Protein AF-A0A967PUI2-F1 (afdb_monomer_lite)

Secondary structure (DSSP, 8-state):
-------HHHHHHHHHH-TTGGG-S----TT--------TT---------PPP--PPPPPHHHHHHHHHHHHHHHHHHHTT---EEEE--SSHHHHHHHHHHHHHH-GGGEEEEE---TT--HHHHHHHHHHHHHHT-EEEE---HHHHHHHHHHHHHHHTTPPP-HHHHTT-

Foldseek 3Di:
DDDDDDPVVVVVVVCVPPPVNVPPPVDDDPPDDDPDDDPPDDDVPPPPPPPDDDDDDDDDPVVVVLVVLLVVVLCVCVVVVHLADEDEQQLDPVSLSVLLSRCVNRNQARYEYEYEDEPPRDPNSVVSSVVSNVVSVHHYDYDYCHVVLVVVCVVCCVVCPPPDDDVVSVVSD

pLDDT: mean 84.23, std 18.22, range [26.12, 98.69]

Sequence (173 aa):
MLIADLHPDNVFSSRLHDPRRRKEKLFVPAGKVIEQIELSGQEKKQKKAITDPEIVPHPETTEEVYQALKLGLADYVAKNGFSKVALGLSGGVDSALVCMIAADALGAENVTAIILPSQYTRQSSLDDARLLAQNVGVESREISIAQIYDRYLEELKPLFADRESDITEENLQ

Radius of gyration: 30.63 Å; chains: 1; bounding box: 73×58×73 Å

Structure (mmCIF, N/CA/C/O backbone):
data_AF-A0A967PUI2-F1
#
_entry.id   AF-A0A967PUI2-F1
#
loop_
_atom_site.group_PDB
_atom_site.id
_atom_site.type_symbol
_atom_site.label_atom_id
_atom_site.label_alt_id
_atom_site.label_comp_id
_atom_site.label_asym_id
_atom_site.label_entity_id
_atom_site.label_seq_id
_atom_site.pdbx_PDB_ins_code
_atom_site.Cartn_x
_atom_site.Cartn_y
_atom_site.Cartn_z
_atom_site.occupancy
_atom_site.B_iso_or_equiv
_atom_site.auth_seq_id
_atom_site.auth_comp_id
_atom_site.auth_asym_id
_atom_site.auth_atom_id
_atom_site.pdbx_PDB_model_num
ATOM 1 N N . MET A 1 1 ? 18.215 -12.233 -9.200 1.00 33.75 1 MET A N 1
ATOM 2 C CA . MET A 1 1 ? 19.323 -12.217 -10.178 1.00 33.75 1 MET A CA 1
ATOM 3 C C . MET A 1 1 ? 20.619 -12.225 -9.383 1.00 33.75 1 MET A C 1
ATOM 5 O O . MET A 1 1 ? 20.749 -11.395 -8.498 1.00 33.75 1 MET A O 1
ATOM 9 N N . LEU A 1 2 ? 21.494 -13.214 -9.575 1.00 26.12 2 LEU A N 1
ATOM 10 C CA . LEU A 1 2 ? 22.720 -13.370 -8.784 1.00 26.12 2 LEU A CA 1
ATOM 11 C C . LEU A 1 2 ? 23.857 -12.732 -9.587 1.00 26.12 2 LEU A C 1
ATOM 13 O O . LEU A 1 2 ? 24.323 -13.321 -10.559 1.00 26.12 2 LEU A O 1
ATOM 17 N N . ILE A 1 3 ? 24.212 -11.493 -9.248 1.00 44.97 3 ILE A N 1
ATOM 18 C CA . ILE A 1 3 ? 25.354 -10.804 -9.850 1.00 44.97 3 ILE A CA 1
ATOM 19 C C . ILE A 1 3 ? 26.565 -11.144 -8.987 1.00 44.97 3 ILE A C 1
ATOM 21 O O . ILE A 1 3 ? 26.578 -10.873 -7.789 1.00 44.97 3 ILE A O 1
ATOM 25 N N . ALA A 1 4 ? 27.547 -11.803 -9.590 1.00 53.41 4 ALA A N 1
ATOM 26 C CA . ALA A 1 4 ? 28.824 -12.095 -8.966 1.00 53.41 4 ALA A CA 1
ATOM 27 C C . ALA A 1 4 ? 29.923 -11.572 -9.888 1.00 53.41 4 ALA A C 1
ATOM 29 O O . ALA A 1 4 ? 29.986 -11.968 -11.055 1.00 53.41 4 ALA A O 1
ATOM 30 N N . ASP A 1 5 ? 30.790 -10.716 -9.354 1.00 50.28 5 ASP A N 1
ATOM 31 C CA . ASP A 1 5 ? 31.980 -10.267 -10.063 1.00 50.28 5 ASP A CA 1
ATOM 32 C C . ASP A 1 5 ? 32.974 -11.422 -10.164 1.00 50.28 5 ASP A C 1
ATOM 34 O O . ASP A 1 5 ? 33.680 -11.802 -9.225 1.00 50.28 5 ASP A O 1
ATOM 38 N N . LEU A 1 6 ? 33.004 -12.029 -11.345 1.00 50.09 6 LEU A N 1
ATOM 39 C CA . LEU A 1 6 ? 34.046 -12.964 -11.722 1.00 50.09 6 LEU A CA 1
ATOM 40 C C . LEU A 1 6 ? 35.270 -12.148 -12.117 1.00 50.09 6 LEU A C 1
ATOM 42 O O . LEU A 1 6 ? 35.341 -11.650 -13.233 1.00 50.09 6 LEU A O 1
ATOM 46 N N . HIS A 1 7 ? 36.253 -12.057 -11.225 1.00 57.12 7 HIS A N 1
ATOM 47 C CA . HIS A 1 7 ? 37.590 -11.595 -11.585 1.00 57.12 7 HIS A CA 1
ATOM 48 C C . HIS A 1 7 ? 38.334 -12.729 -12.308 1.00 57.12 7 HIS A C 1
ATOM 50 O O . HIS A 1 7 ? 38.822 -13.654 -11.641 1.00 57.12 7 HIS A O 1
ATOM 56 N N . PRO A 1 8 ? 38.444 -12.709 -13.653 1.00 58.53 8 PRO A N 1
ATOM 57 C CA . PRO A 1 8 ? 39.100 -13.783 -14.395 1.00 58.53 8 PRO A CA 1
ATOM 58 C C . PRO A 1 8 ? 40.553 -13.966 -13.945 1.00 58.53 8 PRO A C 1
ATOM 60 O O . PRO A 1 8 ? 41.016 -15.101 -13.845 1.00 58.53 8 PRO A O 1
ATOM 63 N N . ASP A 1 9 ? 41.237 -12.886 -13.567 1.00 60.28 9 ASP A N 1
ATOM 64 C CA . ASP A 1 9 ? 42.631 -12.918 -13.114 1.00 60.28 9 ASP A CA 1
ATOM 65 C C . ASP A 1 9 ? 42.809 -13.686 -11.801 1.00 60.28 9 ASP A C 1
ATOM 67 O O . ASP A 1 9 ? 43.774 -14.437 -11.647 1.00 60.28 9 ASP A O 1
ATOM 71 N N . ASN A 1 10 ? 41.837 -13.601 -10.888 1.00 56.72 10 ASN A N 1
ATOM 72 C CA . ASN A 1 10 ? 41.838 -14.399 -9.662 1.00 56.72 10 ASN A CA 1
ATOM 73 C C . ASN A 1 10 ? 41.616 -15.878 -9.976 1.00 56.72 10 ASN A C 1
ATOM 75 O O . ASN A 1 10 ? 42.277 -16.732 -9.394 1.00 56.72 10 ASN A O 1
ATOM 79 N N . VAL A 1 11 ? 40.769 -16.201 -10.957 1.00 57.25 11 VAL A N 1
ATOM 80 C CA . VAL A 1 11 ? 40.582 -17.583 -11.422 1.00 57.25 11 VAL A CA 1
ATOM 81 C C . VAL A 1 11 ? 41.861 -18.122 -12.072 1.00 57.25 11 VAL A C 1
ATOM 83 O O . VAL A 1 11 ? 42.229 -19.270 -11.819 1.00 57.25 11 VAL A O 1
ATOM 86 N N . PHE A 1 12 ? 42.571 -17.319 -12.869 1.00 56.25 12 PHE A N 1
ATOM 87 C CA . PHE A 1 12 ? 43.861 -17.701 -13.450 1.00 56.25 12 PHE A CA 1
ATOM 88 C C . PHE A 1 12 ? 44.945 -17.873 -12.384 1.00 56.25 12 PHE A C 1
ATOM 90 O O . PHE A 1 12 ? 45.642 -18.888 -12.393 1.00 56.25 12 PHE A O 1
ATOM 97 N N . SER A 1 13 ? 45.043 -16.947 -11.430 1.00 62.50 13 SER A N 1
ATOM 98 C CA . SER A 1 13 ? 46.001 -17.011 -10.325 1.00 62.50 13 SER A CA 1
ATOM 99 C C . SER A 1 13 ? 45.730 -18.209 -9.409 1.00 62.50 13 SER A C 1
ATOM 101 O O . SER A 1 13 ? 46.640 -18.998 -9.145 1.00 62.50 13 SER A O 1
ATOM 103 N N . SER A 1 14 ? 44.474 -18.448 -9.014 1.00 60.12 14 SER A N 1
ATOM 104 C CA . SER A 1 14 ? 44.082 -19.632 -8.237 1.00 60.12 14 SER A CA 1
ATOM 105 C C . SER A 1 14 ? 44.336 -20.938 -8.996 1.00 60.12 14 SER A C 1
ATOM 107 O O . SER A 1 14 ? 44.772 -21.918 -8.397 1.00 60.12 14 SER A O 1
ATOM 109 N N . ARG A 1 15 ? 44.134 -20.971 -10.323 1.00 61.06 15 ARG A N 1
ATOM 110 C CA . ARG A 1 15 ? 44.474 -22.136 -11.167 1.00 61.06 15 ARG A CA 1
ATOM 111 C C . ARG A 1 15 ? 45.982 -22.358 -11.296 1.00 61.06 15 ARG A C 1
ATOM 113 O O . ARG A 1 15 ? 46.401 -23.506 -11.413 1.00 61.06 15 ARG A O 1
ATOM 120 N N . LEU A 1 16 ? 46.788 -21.295 -11.264 1.00 58.03 16 LEU A N 1
ATOM 121 C CA . LEU A 1 16 ? 48.251 -21.383 -11.287 1.00 58.03 16 LEU A CA 1
ATOM 122 C C . LEU A 1 16 ? 48.814 -21.982 -9.989 1.00 58.03 16 LEU A C 1
ATOM 124 O O . LEU A 1 16 ? 49.832 -22.677 -10.025 1.00 58.03 16 LEU A O 1
ATOM 128 N N . HIS A 1 17 ? 48.144 -21.704 -8.866 1.00 57.75 17 HIS A N 1
ATOM 129 C CA . HIS A 1 17 ? 48.563 -22.092 -7.521 1.00 57.75 17 HIS A CA 1
ATOM 130 C C . HIS A 1 17 ? 47.914 -23.387 -7.009 1.00 57.75 17 HIS A C 1
ATOM 132 O O . HIS A 1 17 ? 48.381 -23.904 -5.999 1.00 57.75 17 HIS A O 1
ATOM 138 N N . ASP A 1 18 ? 46.899 -23.952 -7.683 1.00 61.34 18 ASP A N 1
ATOM 139 C CA . ASP A 1 18 ? 46.355 -25.275 -7.336 1.00 61.34 18 ASP A CA 1
ATOM 140 C C . ASP A 1 18 ? 47.214 -26.404 -7.957 1.00 61.34 18 ASP A C 1
ATOM 142 O O . ASP A 1 18 ? 47.127 -26.679 -9.165 1.00 61.34 18 ASP A O 1
ATOM 146 N N . PRO A 1 19 ? 48.034 -27.118 -7.159 1.00 56.03 19 PRO A N 1
ATOM 147 C CA . PRO A 1 19 ? 48.921 -28.163 -7.662 1.00 56.03 19 PRO A CA 1
ATOM 148 C C . PRO A 1 19 ? 48.167 -29.380 -8.220 1.00 56.03 19 PRO A C 1
ATOM 150 O O . PRO A 1 19 ? 48.763 -30.163 -8.963 1.00 56.03 19 PRO A O 1
ATOM 153 N N . ARG A 1 20 ? 46.868 -29.544 -7.914 1.00 58.03 20 ARG A N 1
ATOM 154 C CA . ARG A 1 20 ? 46.029 -30.626 -8.462 1.00 58.03 20 ARG A CA 1
ATOM 155 C C . ARG A 1 20 ? 45.684 -30.380 -9.928 1.00 58.03 20 ARG A C 1
ATOM 157 O O . ARG A 1 20 ? 45.665 -31.323 -10.712 1.00 58.03 20 ARG A O 1
ATOM 164 N N . ARG A 1 21 ? 45.482 -29.117 -10.320 1.00 50.53 21 ARG A N 1
ATOM 165 C CA . ARG A 1 21 ? 45.157 -28.726 -11.705 1.00 50.53 21 ARG A CA 1
ATOM 166 C C . ARG A 1 21 ? 46.372 -28.453 -12.577 1.00 50.53 21 ARG A C 1
ATOM 168 O O . ARG A 1 21 ? 46.272 -28.540 -13.796 1.00 50.53 21 ARG A O 1
ATOM 175 N N . ARG A 1 22 ? 47.552 -28.259 -11.981 1.00 48.47 22 ARG A N 1
ATOM 176 C CA . ARG A 1 22 ? 48.828 -28.228 -12.722 1.00 48.47 22 ARG A CA 1
ATOM 177 C C . ARG A 1 22 ? 49.126 -29.541 -13.470 1.00 48.47 22 ARG A C 1
ATOM 179 O O . ARG A 1 22 ? 49.969 -29.552 -14.364 1.00 48.47 22 ARG A O 1
ATOM 186 N N . LYS A 1 23 ? 48.439 -30.634 -13.106 1.00 45.81 23 LYS A N 1
ATOM 187 C CA . LYS A 1 23 ? 48.550 -31.971 -13.708 1.00 45.81 23 LYS A CA 1
ATOM 188 C C . LYS A 1 23 ? 47.479 -32.311 -14.750 1.00 45.81 23 LYS A C 1
ATOM 190 O O . LYS A 1 23 ? 47.617 -33.350 -15.381 1.00 45.81 23 LYS A O 1
ATOM 195 N N . GLU A 1 24 ? 46.496 -31.451 -15.020 1.00 46.75 24 GLU A N 1
ATOM 196 C CA . GLU A 1 24 ? 45.658 -31.584 -16.224 1.00 46.75 24 GLU A CA 1
ATOM 197 C C . GLU A 1 24 ? 46.315 -30.855 -17.403 1.00 46.75 24 GLU A C 1
ATOM 199 O O . GLU A 1 24 ? 45.749 -29.983 -18.054 1.00 46.75 24 GLU A O 1
ATOM 204 N N . LYS A 1 25 ? 47.551 -31.243 -17.724 1.00 47.97 25 LYS A N 1
ATOM 205 C CA . LYS A 1 25 ? 47.881 -31.312 -19.145 1.00 47.97 25 LYS A CA 1
ATOM 206 C C . LYS A 1 25 ? 47.077 -32.499 -19.657 1.00 47.97 25 LYS A C 1
ATOM 208 O O . LYS A 1 25 ? 47.154 -33.558 -19.039 1.00 47.97 25 LYS A O 1
ATOM 213 N N . LEU A 1 26 ? 46.319 -32.341 -20.744 1.00 53.69 26 LEU A N 1
ATOM 214 C CA . LEU A 1 26 ? 45.860 -33.489 -21.526 1.00 53.69 26 LEU A CA 1
ATOM 215 C C . LEU A 1 26 ? 47.113 -34.300 -21.883 1.00 53.69 26 LEU A C 1
ATOM 217 O O . LEU A 1 26 ? 47.836 -33.974 -22.823 1.00 53.69 26 LEU A O 1
ATOM 221 N N . PHE A 1 27 ? 47.443 -35.291 -21.061 1.00 48.78 27 PHE A N 1
ATOM 222 C CA . PHE A 1 27 ? 48.574 -36.160 -21.297 1.00 48.78 27 PHE A CA 1
ATOM 223 C C . PHE A 1 27 ? 48.078 -37.214 -22.267 1.00 48.78 27 PHE A C 1
ATOM 225 O O . PHE A 1 27 ? 47.435 -38.188 -21.883 1.00 48.78 27 PHE A O 1
ATOM 232 N N . VAL A 1 28 ? 48.332 -36.971 -23.544 1.00 54.88 28 VAL A N 1
ATOM 233 C CA . VAL A 1 28 ? 48.188 -37.974 -24.588 1.00 54.88 28 VAL A CA 1
ATOM 234 C C . VAL A 1 28 ? 49.496 -38.760 -24.564 1.00 54.88 28 VAL A C 1
ATOM 236 O O . VAL A 1 28 ? 50.539 -38.181 -24.875 1.00 54.88 28 VAL A O 1
ATOM 239 N N . PRO A 1 29 ? 49.508 -40.036 -24.142 1.00 51.81 29 PRO A N 1
ATOM 240 C CA . PRO A 1 29 ? 50.721 -40.838 -24.200 1.00 51.81 29 PRO A CA 1
ATOM 241 C C . PRO A 1 29 ? 51.221 -40.876 -25.646 1.00 51.81 29 PRO A C 1
ATOM 243 O O . PRO A 1 29 ? 50.423 -41.092 -26.562 1.00 51.81 29 PRO A O 1
ATOM 246 N N . ALA A 1 30 ? 52.521 -40.661 -25.861 1.00 57.34 30 ALA A N 1
ATOM 247 C CA . ALA A 1 30 ? 53.115 -40.761 -27.190 1.00 57.34 30 ALA A CA 1
ATOM 248 C C . ALA A 1 30 ? 52.770 -42.133 -27.800 1.00 57.34 30 ALA A C 1
ATOM 250 O O . ALA A 1 30 ? 53.085 -43.167 -27.216 1.00 57.34 30 ALA A O 1
ATOM 251 N N . GLY A 1 31 ? 52.069 -42.130 -28.938 1.00 59.66 31 GLY A N 1
ATOM 252 C CA . GLY A 1 31 ? 51.619 -43.345 -29.629 1.00 59.66 31 GLY A CA 1
ATOM 253 C C . GLY A 1 31 ? 50.146 -43.729 -29.434 1.00 59.66 31 GLY A C 1
ATOM 254 O O . GLY A 1 31 ? 49.700 -44.690 -30.056 1.00 59.66 31 GLY A O 1
ATOM 255 N N . LYS A 1 32 ? 49.357 -42.996 -28.634 1.00 55.12 32 LYS A N 1
ATOM 256 C CA . LYS A 1 32 ? 47.897 -43.188 -28.597 1.00 55.12 32 LYS A CA 1
ATOM 257 C C . LYS A 1 32 ? 47.232 -42.375 -29.712 1.00 55.12 32 LYS A C 1
ATOM 259 O O . LYS A 1 32 ? 47.279 -41.148 -29.695 1.00 55.12 32 LYS A O 1
ATOM 264 N N . VAL A 1 33 ? 46.610 -43.064 -30.668 1.00 60.19 33 VAL A N 1
ATOM 265 C CA . VAL A 1 33 ? 45.766 -42.441 -31.697 1.00 60.19 33 VAL A CA 1
ATOM 266 C C . VAL A 1 33 ? 44.539 -41.855 -31.001 1.00 60.19 33 VAL A C 1
ATOM 268 O O . VAL A 1 33 ? 43.789 -42.582 -30.352 1.00 60.19 33 VAL A O 1
ATOM 271 N N . ILE A 1 34 ? 44.364 -40.538 -31.082 1.00 67.62 34 ILE A N 1
ATOM 272 C CA . ILE A 1 34 ? 43.127 -39.885 -30.654 1.00 67.62 34 ILE A CA 1
ATOM 273 C C . ILE A 1 34 ? 42.170 -39.957 -31.831 1.00 67.62 34 ILE A C 1
ATOM 275 O O . ILE A 1 34 ? 42.480 -39.452 -32.909 1.00 67.62 34 ILE A O 1
ATOM 279 N N . GLU A 1 35 ? 41.009 -40.562 -31.619 1.00 64.25 35 GLU A N 1
ATOM 280 C CA . GLU A 1 35 ? 39.904 -40.441 -32.557 1.00 64.25 35 GLU A CA 1
ATOM 281 C C . GLU A 1 35 ? 39.355 -39.016 -32.458 1.00 64.25 35 GLU A C 1
ATOM 283 O O . GLU A 1 35 ? 38.623 -38.652 -31.536 1.00 64.25 35 GLU A O 1
ATOM 288 N N . GLN A 1 36 ? 39.809 -38.160 -33.368 1.00 61.91 36 GLN A N 1
ATOM 289 C CA . GLN A 1 36 ? 39.330 -36.796 -33.474 1.00 61.91 36 GLN A CA 1
ATOM 290 C C . GLN A 1 36 ? 38.020 -36.826 -34.263 1.00 61.91 36 GLN A C 1
ATOM 292 O O . GLN A 1 36 ? 38.021 -36.885 -35.489 1.00 61.91 36 GLN A O 1
ATOM 297 N N . ILE A 1 37 ? 36.895 -36.823 -33.551 1.00 73.88 37 ILE A N 1
ATOM 298 C CA . ILE A 1 37 ? 35.578 -36.741 -34.181 1.00 73.88 37 ILE A CA 1
ATOM 299 C C . ILE A 1 37 ? 35.346 -35.285 -34.579 1.00 73.88 37 ILE A C 1
ATOM 301 O O . ILE A 1 37 ? 35.095 -34.421 -33.735 1.00 73.88 37 ILE A O 1
ATOM 305 N N . GLU A 1 38 ? 35.454 -35.003 -35.873 1.00 62.56 38 GLU A N 1
ATOM 306 C CA . GLU A 1 38 ? 35.052 -33.718 -36.427 1.00 62.56 38 GLU A CA 1
ATOM 307 C C . GLU A 1 38 ? 33.518 -33.650 -36.418 1.00 62.56 38 GLU A C 1
ATOM 309 O O . GLU A 1 38 ? 32.835 -34.375 -37.143 1.00 62.56 38 GLU A O 1
ATOM 314 N N . LEU A 1 39 ? 32.958 -32.812 -35.541 1.00 66.94 39 LEU A N 1
ATOM 315 C CA . LEU A 1 39 ? 31.518 -32.565 -35.477 1.00 66.94 39 LEU A CA 1
ATOM 316 C C . LEU A 1 39 ? 31.087 -31.811 -36.744 1.00 66.94 39 LEU A C 1
ATOM 318 O O . LEU A 1 39 ? 31.071 -30.579 -36.784 1.00 66.94 39 LEU A O 1
ATOM 322 N N . SER A 1 40 ? 30.759 -32.556 -37.798 1.00 58.25 40 SER A N 1
ATOM 323 C CA . SER A 1 40 ? 30.174 -32.003 -39.018 1.00 58.25 40 SER A CA 1
ATOM 324 C C . SER A 1 40 ? 28.768 -31.468 -38.712 1.00 58.25 40 SER A C 1
ATOM 326 O O . SER A 1 40 ? 27.915 -32.178 -38.187 1.00 58.25 40 SER A O 1
ATOM 328 N N . GLY A 1 41 ? 28.539 -30.180 -38.984 1.00 59.12 41 GLY A N 1
ATOM 329 C CA . GLY A 1 41 ? 27.223 -29.542 -38.832 1.00 59.12 41 GLY A CA 1
ATOM 330 C C . GLY A 1 41 ? 27.187 -28.273 -37.979 1.00 59.12 41 GLY A C 1
ATOM 331 O O . GLY A 1 41 ? 26.175 -27.577 -37.988 1.00 59.12 41 GLY A O 1
ATOM 332 N N . GLN A 1 42 ? 28.272 -27.907 -37.291 1.00 58.12 42 GLN A N 1
ATOM 333 C CA . GLN A 1 42 ? 28.399 -26.549 -36.763 1.00 58.12 42 GLN A CA 1
ATOM 334 C C . GLN A 1 42 ? 29.215 -25.707 -37.734 1.00 58.12 42 GLN A C 1
ATOM 336 O O . GLN A 1 42 ? 30.438 -25.616 -37.629 1.00 58.12 42 GLN A O 1
ATOM 341 N N . GLU A 1 43 ? 28.528 -25.049 -38.672 1.00 62.31 43 GLU A N 1
ATOM 342 C CA . GLU A 1 43 ? 29.086 -23.829 -39.245 1.00 62.31 43 GLU A CA 1
ATOM 343 C C . GLU A 1 43 ? 29.522 -22.958 -38.068 1.00 62.31 43 GLU A C 1
ATOM 345 O O . GLU A 1 43 ? 28.715 -22.641 -37.185 1.00 62.31 43 GLU A O 1
ATOM 350 N N . LYS A 1 44 ? 30.809 -22.598 -38.017 1.00 56.53 44 LYS A N 1
ATOM 351 C CA . LYS A 1 44 ? 31.270 -21.534 -37.130 1.00 56.53 44 LYS A CA 1
ATOM 352 C C . LYS A 1 44 ? 30.531 -20.279 -37.573 1.00 56.53 44 LYS A C 1
ATOM 354 O O . LYS A 1 44 ? 31.040 -19.536 -38.407 1.00 56.53 44 LYS A O 1
ATOM 359 N N . LYS A 1 45 ? 29.328 -20.046 -37.030 1.00 63.91 45 LYS A N 1
ATOM 360 C CA . LYS A 1 45 ? 28.663 -18.753 -37.126 1.00 63.91 45 LYS A CA 1
ATOM 361 C C . LYS A 1 45 ? 29.711 -17.763 -36.672 1.00 63.91 45 LYS A C 1
ATOM 363 O O . LYS A 1 45 ? 30.195 -17.855 -35.540 1.00 63.91 45 LYS A O 1
ATOM 368 N N . GLN A 1 46 ? 30.125 -16.904 -37.594 1.00 65.25 46 GLN A N 1
ATOM 369 C CA . GLN A 1 46 ? 31.051 -15.830 -37.310 1.00 65.25 46 GLN A CA 1
ATOM 370 C C . GLN A 1 46 ? 30.423 -15.087 -36.135 1.00 65.25 46 GLN A C 1
ATOM 372 O O . GLN A 1 46 ? 29.337 -14.518 -36.272 1.00 65.25 46 GLN A O 1
ATOM 377 N N . LYS A 1 47 ? 30.998 -15.248 -34.935 1.00 66.81 47 LYS A N 1
ATOM 378 C CA . LYS A 1 47 ? 30.460 -14.591 -33.748 1.00 66.81 47 LYS A CA 1
ATOM 379 C C . LYS A 1 47 ? 30.477 -13.117 -34.106 1.00 66.81 47 LYS A C 1
ATOM 381 O O . LYS A 1 47 ? 31.551 -12.599 -34.414 1.00 66.81 47 LYS A O 1
ATOM 386 N N . LYS A 1 48 ? 29.296 -12.487 -34.153 1.00 69.31 48 LYS A N 1
ATOM 387 C CA . LYS A 1 48 ? 29.210 -11.033 -34.288 1.00 69.31 48 LYS A CA 1
ATOM 388 C C . LYS A 1 48 ? 30.222 -10.460 -33.305 1.00 69.31 48 LYS A C 1
ATOM 390 O O . LYS A 1 48 ? 30.259 -10.915 -32.158 1.00 69.31 48 LYS A O 1
ATOM 395 N N . ALA A 1 49 ? 31.070 -9.556 -33.788 1.00 73.62 49 ALA A N 1
ATOM 396 C CA . ALA A 1 49 ? 31.980 -8.839 -32.916 1.00 73.62 49 ALA A CA 1
ATOM 397 C C . ALA A 1 49 ? 31.151 -8.314 -31.741 1.00 73.62 49 ALA A C 1
ATOM 399 O O . ALA A 1 49 ? 30.077 -7.743 -31.955 1.00 73.62 49 ALA A O 1
ATOM 400 N N . ILE A 1 50 ? 31.597 -8.614 -30.523 1.00 74.62 50 ILE A N 1
ATOM 401 C CA . ILE A 1 50 ? 31.013 -8.010 -29.333 1.00 74.62 50 ILE A CA 1
ATOM 402 C C . ILE A 1 50 ? 31.273 -6.520 -29.526 1.00 74.62 50 ILE A C 1
ATOM 404 O O . ILE A 1 50 ? 32.429 -6.112 -29.623 1.00 74.62 50 ILE A O 1
ATOM 408 N N . THR A 1 51 ? 30.209 -5.753 -29.739 1.00 80.19 51 THR A N 1
ATOM 409 C CA . THR A 1 51 ? 30.294 -4.296 -29.810 1.00 80.19 51 THR A CA 1
ATOM 410 C C . THR A 1 51 ? 30.847 -3.786 -28.489 1.00 80.19 51 THR A C 1
ATOM 412 O O . THR A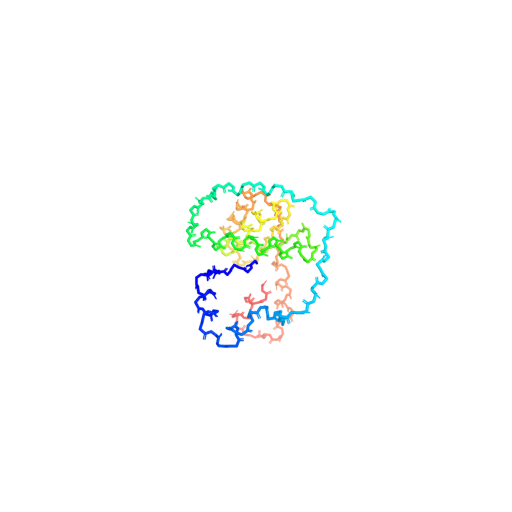 1 51 ? 30.643 -4.439 -27.462 1.00 80.19 51 THR A O 1
ATOM 415 N N . ASP A 1 52 ? 31.528 -2.640 -28.509 1.00 78.94 52 ASP A N 1
ATOM 416 C CA . ASP A 1 52 ? 31.995 -2.021 -27.271 1.00 78.94 52 ASP A CA 1
ATOM 417 C C . ASP A 1 52 ? 30.824 -1.931 -26.281 1.00 78.94 52 ASP A C 1
ATOM 419 O O . ASP A 1 52 ? 29.727 -1.512 -26.673 1.00 78.94 52 ASP A O 1
ATOM 423 N N . PRO A 1 53 ? 30.997 -2.419 -25.040 1.00 79.12 53 PRO A N 1
ATOM 424 C CA . PRO A 1 53 ? 29.917 -2.422 -24.073 1.00 79.12 53 PRO A CA 1
ATOM 425 C C . PRO A 1 53 ? 29.509 -0.981 -23.783 1.00 79.12 53 PRO A C 1
ATOM 427 O O . PRO A 1 53 ? 30.353 -0.119 -23.537 1.00 79.12 53 PRO A O 1
ATOM 430 N N . GLU A 1 54 ? 28.206 -0.728 -23.793 1.00 85.00 54 GLU A N 1
ATOM 431 C CA . GLU A 1 54 ? 27.675 0.533 -23.301 1.00 85.00 54 GLU A CA 1
ATOM 432 C C . GLU A 1 54 ? 27.900 0.586 -21.786 1.00 85.00 54 GLU A C 1
ATOM 434 O O . GLU A 1 54 ? 27.341 -0.209 -21.028 1.00 85.00 54 GLU A O 1
ATOM 439 N N . ILE A 1 55 ? 28.777 1.490 -21.348 1.00 84.31 55 ILE A N 1
ATOM 440 C CA . ILE A 1 55 ? 29.018 1.735 -19.927 1.00 84.31 55 ILE A CA 1
ATOM 441 C C . ILE A 1 55 ? 27.923 2.681 -19.448 1.00 84.31 55 ILE A C 1
ATOM 443 O O . ILE A 1 55 ? 28.012 3.896 -19.623 1.00 84.31 55 ILE A O 1
ATOM 447 N N . VAL A 1 56 ? 26.886 2.111 -18.847 1.00 85.25 56 VAL A N 1
ATOM 448 C CA . VAL A 1 56 ? 25.883 2.879 -18.110 1.00 85.25 56 VAL A CA 1
ATOM 449 C C . VAL A 1 56 ? 26.436 3.275 -16.737 1.00 85.25 56 VAL A C 1
ATOM 451 O O . VAL A 1 56 ? 27.098 2.457 -16.089 1.00 85.25 56 VAL A O 1
ATOM 454 N N . PRO A 1 57 ? 26.198 4.518 -16.282 1.00 86.50 57 PRO A N 1
ATOM 455 C CA . PRO A 1 57 ? 26.554 4.919 -14.929 1.00 86.50 57 PRO A CA 1
ATOM 456 C C . PRO A 1 57 ? 25.818 4.038 -13.918 1.00 86.50 57 PRO A C 1
ATOM 458 O O . PRO A 1 57 ? 24.666 3.655 -14.127 1.00 86.50 57 PRO A O 1
ATOM 461 N N . HIS A 1 58 ? 26.499 3.708 -12.824 1.00 88.25 58 HIS A N 1
ATOM 462 C CA . HIS A 1 58 ? 25.858 3.004 -11.723 1.00 88.25 58 HIS A CA 1
ATOM 463 C C . HIS A 1 58 ? 24.810 3.932 -11.086 1.00 88.25 58 HIS A C 1
ATOM 465 O O . HIS A 1 58 ? 25.127 5.105 -10.866 1.00 88.25 58 HIS A O 1
ATOM 471 N N . PRO A 1 59 ? 23.584 3.448 -10.824 1.00 89.94 59 PRO A N 1
ATOM 472 C CA . PRO A 1 59 ? 22.568 4.251 -10.159 1.00 89.94 59 PRO A CA 1
ATOM 473 C C . PRO A 1 59 ? 23.033 4.676 -8.762 1.00 89.94 59 PRO A C 1
ATOM 475 O O . PRO A 1 59 ? 23.833 4.001 -8.115 1.00 89.94 59 PRO A O 1
ATOM 478 N N . GLU A 1 60 ? 22.495 5.791 -8.279 1.00 95.25 60 GLU A N 1
ATOM 479 C CA . GLU A 1 60 ? 22.639 6.177 -6.874 1.00 95.25 60 GLU A CA 1
ATOM 480 C C . GLU A 1 60 ? 21.997 5.114 -5.966 1.00 95.25 60 GLU A C 1
ATOM 482 O O . GLU A 1 60 ? 21.040 4.447 -6.364 1.00 95.25 60 GLU A O 1
ATOM 487 N N . THR A 1 61 ? 22.455 4.981 -4.715 1.00 96.44 61 THR A N 1
ATOM 488 C CA . THR A 1 61 ? 21.994 3.907 -3.806 1.00 96.44 61 THR A CA 1
ATOM 489 C C . THR A 1 61 ? 20.468 3.843 -3.673 1.00 96.44 61 THR A C 1
ATOM 491 O O . THR A 1 61 ? 19.882 2.764 -3.684 1.00 96.44 61 THR A O 1
ATOM 494 N N . THR A 1 62 ? 19.793 4.991 -3.572 1.00 96.88 62 THR A N 1
ATOM 495 C CA . THR A 1 62 ? 18.326 5.033 -3.460 1.00 96.88 62 THR A CA 1
ATOM 496 C C . THR A 1 62 ? 17.638 4.535 -4.728 1.00 96.88 62 THR A C 1
ATOM 498 O O . THR A 1 62 ? 16.634 3.827 -4.647 1.00 96.88 62 THR A O 1
ATOM 501 N N . GLU A 1 63 ? 18.175 4.882 -5.898 1.00 96.00 63 GLU A N 1
ATOM 502 C CA . GLU A 1 63 ? 17.652 4.4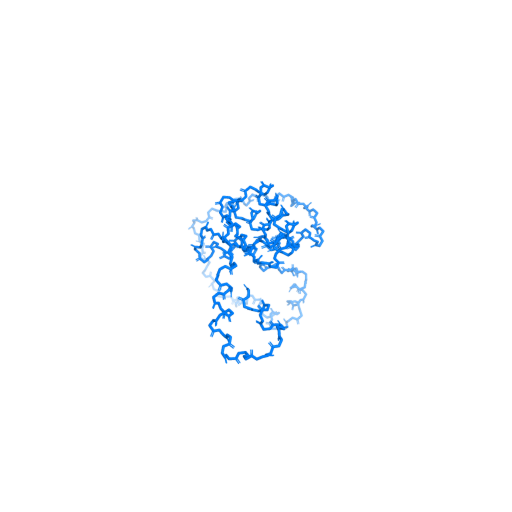07 -7.176 1.00 96.00 63 GLU A CA 1
ATOM 503 C C . GLU A 1 63 ? 17.886 2.901 -7.324 1.00 96.00 63 GLU A C 1
ATOM 505 O O . GLU A 1 63 ? 16.959 2.179 -7.683 1.00 96.00 63 GLU A O 1
ATOM 510 N N . GLU A 1 64 ? 19.074 2.407 -6.964 1.00 97.00 64 GLU A N 1
ATOM 511 C CA . GLU A 1 64 ? 19.382 0.975 -6.964 1.00 97.00 64 GLU A CA 1
ATOM 512 C C . GLU A 1 64 ? 18.385 0.186 -6.101 1.00 97.00 64 GLU A C 1
ATOM 514 O O . GLU A 1 64 ? 17.792 -0.793 -6.567 1.00 97.00 64 GLU A O 1
ATOM 519 N N . VAL A 1 65 ? 18.135 0.642 -4.868 1.00 98.19 65 VAL A N 1
ATOM 520 C CA . VAL A 1 65 ? 17.168 0.015 -3.954 1.00 98.19 65 VAL A CA 1
ATOM 521 C C . VAL A 1 65 ? 15.758 0.049 -4.541 1.00 98.19 65 VAL A C 1
ATOM 523 O O . VAL A 1 65 ? 15.064 -0.968 -4.521 1.00 98.19 65 VAL A O 1
ATOM 526 N N . TYR A 1 66 ? 15.329 1.180 -5.104 1.00 98.25 66 TYR A N 1
ATOM 527 C CA . TYR A 1 66 ? 14.004 1.303 -5.710 1.00 98.25 66 TYR A CA 1
ATOM 528 C C . TYR A 1 66 ? 13.824 0.343 -6.897 1.00 98.25 66 TYR A C 1
ATOM 530 O O . TYR A 1 66 ? 12.814 -0.362 -6.981 1.00 98.25 66 TYR A O 1
ATOM 538 N N . GLN A 1 67 ? 14.824 0.243 -7.779 1.00 97.75 67 GLN A N 1
ATOM 539 C CA . 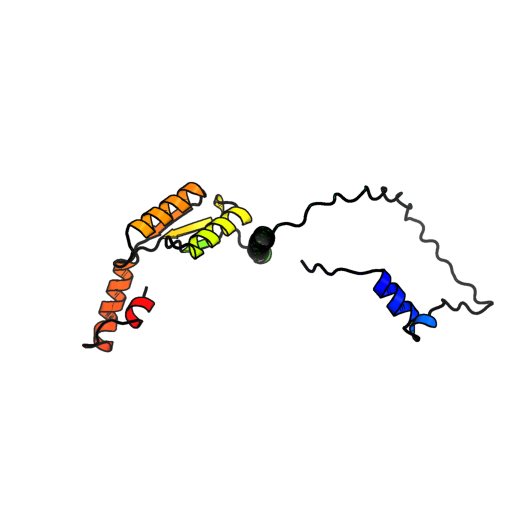GLN A 1 67 ? 14.806 -0.702 -8.900 1.00 97.75 67 GLN A CA 1
ATOM 540 C C . GLN A 1 67 ? 14.808 -2.157 -8.416 1.00 97.75 67 GLN A C 1
ATOM 542 O O . GLN A 1 67 ? 14.080 -2.987 -8.965 1.00 97.75 67 GLN A O 1
ATOM 547 N N . ALA A 1 68 ? 15.564 -2.474 -7.361 1.00 98.12 68 ALA A N 1
ATOM 548 C CA . ALA A 1 68 ? 15.574 -3.806 -6.764 1.00 98.12 68 ALA A CA 1
ATOM 549 C C . ALA A 1 68 ? 14.204 -4.189 -6.176 1.00 98.12 68 ALA A C 1
ATOM 551 O O . ALA A 1 68 ? 13.747 -5.315 -6.385 1.00 98.12 68 ALA A O 1
ATOM 552 N N . LEU A 1 69 ? 13.520 -3.260 -5.496 1.00 98.62 69 LEU A N 1
ATOM 553 C CA . LEU A 1 69 ? 12.171 -3.478 -4.960 1.00 98.62 69 LEU A CA 1
ATOM 554 C C . LEU A 1 69 ? 11.144 -3.682 -6.080 1.00 98.62 69 LEU A C 1
ATOM 556 O O . LEU A 1 69 ? 10.362 -4.632 -6.019 1.00 98.62 69 LEU A O 1
ATOM 560 N N . LYS A 1 70 ? 11.186 -2.853 -7.133 1.00 98.44 70 LYS A N 1
ATOM 561 C CA . LYS A 1 70 ? 10.325 -3.010 -8.317 1.00 98.44 70 LYS A CA 1
ATOM 562 C C . LYS A 1 70 ? 10.526 -4.361 -8.993 1.00 98.44 70 LYS A C 1
ATOM 564 O O . LYS A 1 70 ? 9.555 -5.075 -9.237 1.00 98.44 70 LYS A O 1
ATOM 569 N N . LEU A 1 71 ? 11.781 -4.729 -9.262 1.00 98.38 71 LEU A N 1
ATOM 570 C CA . LEU A 1 71 ? 12.124 -6.006 -9.882 1.00 98.38 71 LEU A CA 1
ATOM 571 C C . LEU A 1 71 ? 11.664 -7.181 -9.015 1.00 98.38 71 LEU A C 1
ATOM 573 O O . LEU A 1 71 ? 11.060 -8.119 -9.529 1.00 98.38 71 LEU A O 1
ATOM 577 N N . GLY A 1 72 ? 11.927 -7.124 -7.707 1.00 98.56 72 GLY A N 1
ATOM 578 C CA . GLY A 1 72 ? 11.521 -8.157 -6.759 1.00 98.56 72 GLY A CA 1
ATOM 579 C C . GLY A 1 72 ? 10.007 -8.359 -6.731 1.00 98.56 72 GLY A C 1
ATOM 580 O O . GLY A 1 72 ? 9.547 -9.499 -6.796 1.00 98.56 72 GLY A O 1
ATOM 581 N N . LEU A 1 73 ? 9.237 -7.268 -6.697 1.00 98.62 73 LEU A N 1
ATOM 582 C CA . LEU A 1 73 ? 7.777 -7.317 -6.727 1.00 98.62 73 LEU A CA 1
ATOM 583 C C . LEU A 1 73 ? 7.248 -7.886 -8.049 1.00 98.62 73 LEU A C 1
ATOM 585 O O . LEU A 1 73 ? 6.437 -8.813 -8.022 1.00 98.62 73 LEU A O 1
ATOM 589 N N . ALA A 1 74 ? 7.721 -7.375 -9.189 1.00 98.50 74 ALA A N 1
ATOM 590 C CA . ALA A 1 74 ? 7.297 -7.840 -10.510 1.00 98.50 74 ALA A CA 1
ATOM 591 C C . ALA A 1 74 ? 7.569 -9.341 -10.695 1.00 98.50 74 ALA A C 1
ATOM 593 O O . ALA A 1 74 ? 6.677 -10.099 -11.084 1.00 98.50 74 ALA A O 1
ATOM 594 N N . ASP A 1 75 ? 8.775 -9.789 -10.332 1.00 98.56 75 ASP A N 1
ATOM 595 C CA . ASP A 1 75 ? 9.151 -11.200 -10.381 1.00 98.56 75 ASP A CA 1
ATOM 596 C C . ASP A 1 75 ? 8.290 -12.049 -9.447 1.00 98.56 75 ASP A C 1
ATOM 598 O O . ASP A 1 75 ? 7.890 -13.150 -9.821 1.00 98.56 75 ASP A O 1
ATOM 602 N N . TYR A 1 76 ? 8.018 -11.576 -8.230 1.00 98.62 76 TYR A N 1
ATOM 603 C CA . TYR A 1 76 ? 7.206 -12.316 -7.272 1.00 98.62 76 TYR A CA 1
ATOM 604 C C . TYR A 1 76 ? 5.779 -12.509 -7.790 1.00 98.62 76 TYR A C 1
ATOM 606 O O . TYR A 1 76 ? 5.273 -13.631 -7.789 1.00 98.62 76 TYR A O 1
ATOM 614 N N . VAL A 1 77 ? 5.147 -11.443 -8.280 1.00 98.31 77 VAL A N 1
ATOM 615 C CA . VAL A 1 77 ? 3.786 -11.486 -8.831 1.00 98.31 77 VAL A CA 1
ATOM 616 C C . VAL A 1 77 ? 3.725 -12.442 -10.024 1.00 98.31 77 VAL A C 1
ATOM 618 O O . VAL A 1 77 ? 2.921 -13.376 -10.019 1.00 98.31 77 VAL A O 1
ATOM 621 N N . ALA A 1 78 ? 4.635 -12.287 -10.990 1.00 97.94 78 ALA A N 1
ATOM 622 C CA . ALA A 1 78 ? 4.654 -13.104 -12.199 1.00 97.94 78 ALA A CA 1
ATOM 623 C C . ALA A 1 78 ? 4.958 -14.586 -11.916 1.00 97.94 78 ALA A C 1
ATOM 625 O O . ALA A 1 78 ? 4.265 -15.471 -12.419 1.00 97.94 78 ALA A O 1
ATOM 626 N N . LYS A 1 79 ? 5.968 -14.885 -11.086 1.00 98.50 79 LYS A N 1
ATOM 627 C CA . LYS A 1 79 ? 6.390 -16.272 -10.802 1.00 98.50 79 LYS A CA 1
ATOM 628 C C . LYS A 1 79 ? 5.372 -17.051 -9.979 1.00 98.50 79 LYS A C 1
ATOM 630 O O . LYS A 1 79 ? 5.352 -18.275 -10.063 1.00 98.50 79 LYS A O 1
ATOM 635 N N . ASN A 1 80 ? 4.534 -16.360 -9.210 1.00 98.50 80 ASN A N 1
ATOM 636 C CA . ASN A 1 80 ? 3.445 -16.977 -8.457 1.00 98.50 80 ASN A CA 1
ATOM 637 C C . ASN A 1 80 ? 2.106 -16.976 -9.220 1.00 98.50 80 ASN A C 1
ATOM 639 O O . ASN A 1 80 ? 1.106 -17.446 -8.685 1.00 98.50 80 ASN A O 1
ATOM 643 N N . GLY A 1 81 ? 2.069 -16.490 -10.468 1.00 97.81 81 GLY A N 1
ATOM 644 C CA . GLY A 1 81 ? 0.872 -16.525 -11.314 1.00 97.81 81 GLY A CA 1
ATOM 645 C C . GLY A 1 81 ? -0.210 -15.510 -10.935 1.00 97.81 81 GLY A C 1
ATOM 646 O O . GLY A 1 81 ? -1.361 -15.668 -11.343 1.00 97.81 81 GLY A O 1
ATOM 647 N N . PHE A 1 82 ? 0.133 -14.475 -10.167 1.00 98.12 82 PHE A N 1
ATOM 648 C CA . PHE A 1 82 ? -0.781 -13.376 -9.873 1.00 98.12 82 PHE A CA 1
ATOM 649 C C . PHE A 1 82 ? -0.837 -12.398 -11.049 1.00 98.12 82 PHE A C 1
ATOM 651 O O . PHE A 1 82 ? 0.161 -12.163 -11.728 1.00 98.12 82 PHE A O 1
ATOM 658 N N . SER A 1 83 ? -2.006 -11.798 -11.273 1.00 95.50 83 SER A N 1
ATOM 659 C CA . SER A 1 83 ? -2.215 -10.797 -12.329 1.00 95.50 83 SER A CA 1
ATOM 660 C C . SER A 1 83 ? -2.484 -9.389 -11.796 1.00 95.50 83 SER A C 1
ATOM 662 O O . SER A 1 83 ? -2.384 -8.433 -12.553 1.00 95.50 83 SER A O 1
ATOM 664 N N . LYS A 1 84 ? -2.870 -9.260 -10.521 1.00 97.62 84 LYS A N 1
ATOM 665 C CA . LYS A 1 84 ? -3.198 -7.994 -9.850 1.00 97.62 84 LYS A CA 1
ATOM 666 C C . LYS A 1 84 ? -2.841 -8.061 -8.369 1.00 97.62 84 LYS A C 1
ATOM 668 O O . LYS A 1 84 ? -2.782 -9.155 -7.804 1.00 97.62 84 LYS A O 1
ATOM 673 N N . VAL A 1 85 ? -2.659 -6.902 -7.745 1.00 98.31 85 VAL A N 1
ATOM 674 C CA . VAL A 1 85 ? -2.405 -6.759 -6.306 1.00 98.31 85 VAL A CA 1
ATOM 675 C C . VAL A 1 85 ? -3.380 -5.772 -5.671 1.00 98.31 85 VAL A C 1
ATOM 677 O O . VAL A 1 85 ? -3.876 -4.858 -6.329 1.00 98.31 85 VAL A O 1
ATOM 680 N N . ALA A 1 86 ? -3.627 -5.943 -4.375 1.00 98.06 86 ALA A N 1
ATOM 681 C CA . ALA A 1 86 ? -4.338 -4.973 -3.556 1.00 98.06 86 ALA A CA 1
ATOM 682 C C . ALA A 1 86 ? -3.488 -4.605 -2.336 1.00 98.06 86 ALA A C 1
ATOM 684 O O . ALA A 1 86 ? -2.767 -5.455 -1.811 1.00 98.06 86 ALA 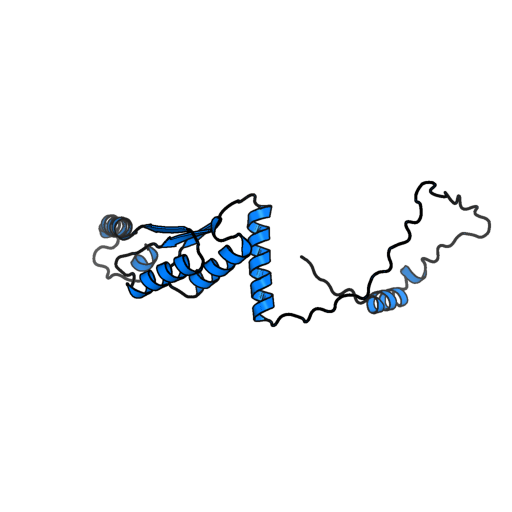A O 1
ATOM 685 N N . LEU A 1 87 ? -3.566 -3.351 -1.894 1.00 98.19 87 LEU A N 1
ATOM 686 C CA . LEU A 1 87 ? -2.812 -2.851 -0.743 1.00 98.19 87 LEU A CA 1
ATOM 687 C C . LEU A 1 87 ? -3.637 -1.859 0.073 1.00 98.19 87 LEU A C 1
ATOM 689 O O . LEU A 1 87 ? -4.437 -1.109 -0.481 1.00 98.19 87 LEU A O 1
ATOM 693 N N . GLY A 1 88 ? -3.424 -1.847 1.388 1.00 97.88 88 GLY A N 1
ATOM 694 C CA . GLY A 1 88 ? -3.995 -0.834 2.272 1.00 97.88 88 GLY A CA 1
ATOM 695 C C . GLY A 1 88 ? -3.278 0.505 2.099 1.00 97.88 88 GLY A C 1
ATOM 696 O O . GLY A 1 88 ? -2.050 0.550 2.164 1.00 97.88 88 GLY A O 1
ATOM 697 N N . LEU A 1 89 ? -4.029 1.587 1.890 1.00 98.06 89 LEU A N 1
ATOM 698 C CA . LEU A 1 89 ? -3.496 2.940 1.749 1.00 98.06 89 LEU A CA 1
ATOM 699 C C . LEU A 1 89 ? -3.988 3.817 2.904 1.00 98.06 89 LEU A C 1
ATOM 701 O O . LEU A 1 89 ? -5.159 4.186 2.962 1.00 98.06 89 LEU A O 1
ATOM 705 N N . SER A 1 90 ? -3.084 4.128 3.836 1.00 95.31 90 SER A N 1
ATOM 706 C CA . SER A 1 90 ? -3.411 4.811 5.098 1.00 95.31 90 SER A CA 1
ATOM 707 C C . SER A 1 90 ? -3.205 6.327 5.061 1.00 95.31 90 SER A C 1
ATOM 709 O O . SER A 1 90 ? -3.571 7.014 6.010 1.00 95.31 90 SER A O 1
ATOM 711 N N . GLY A 1 91 ? -2.571 6.846 4.004 1.00 93.69 91 GLY A N 1
ATOM 712 C CA . GLY A 1 91 ? -2.071 8.226 3.940 1.00 93.69 91 GLY A CA 1
ATOM 713 C C . GLY A 1 91 ? -0.686 8.405 4.578 1.00 93.69 91 GLY A C 1
ATOM 714 O O . GLY A 1 91 ? -0.147 9.505 4.584 1.00 93.69 91 GLY A O 1
ATOM 715 N N . GLY A 1 92 ? -0.089 7.330 5.107 1.00 96.44 92 GLY A N 1
ATOM 716 C CA . GLY A 1 92 ? 1.287 7.324 5.602 1.00 96.44 92 GLY A CA 1
ATOM 717 C C . GLY A 1 92 ? 2.321 7.073 4.500 1.00 96.44 92 GLY A C 1
ATOM 718 O O . GLY A 1 92 ? 2.030 6.421 3.492 1.00 96.44 92 GLY A O 1
ATOM 719 N N . VAL A 1 93 ? 3.554 7.535 4.737 1.00 97.62 93 VAL A N 1
ATOM 720 C CA . VAL A 1 93 ? 4.680 7.453 3.787 1.00 97.62 93 VAL A CA 1
ATOM 721 C C . VAL A 1 93 ? 5.008 6.022 3.352 1.00 97.62 93 VAL A C 1
ATOM 723 O O . VAL A 1 93 ? 5.275 5.793 2.175 1.00 97.62 93 VAL A O 1
ATOM 726 N N . ASP A 1 94 ? 4.908 5.049 4.258 1.00 97.88 94 ASP A N 1
ATOM 727 C CA . ASP A 1 94 ? 5.239 3.654 3.953 1.00 97.88 94 ASP A CA 1
ATOM 728 C C . ASP A 1 94 ? 4.255 3.063 2.937 1.00 97.88 94 ASP A C 1
ATOM 730 O O . ASP A 1 94 ? 4.654 2.542 1.894 1.00 97.88 94 ASP A O 1
ATOM 734 N N . SER A 1 95 ? 2.950 3.215 3.194 1.00 97.81 95 SER A N 1
ATOM 735 C CA . SER A 1 95 ? 1.905 2.761 2.266 1.00 97.81 95 SER A CA 1
ATOM 736 C C . SER A 1 95 ? 1.955 3.509 0.932 1.00 97.81 95 SER A C 1
ATOM 738 O O . SER A 1 95 ? 1.696 2.919 -0.118 1.00 97.81 95 SER A O 1
ATOM 740 N N . ALA A 1 96 ? 2.355 4.785 0.955 1.00 98.31 96 ALA A N 1
ATOM 741 C CA . ALA A 1 96 ? 2.523 5.583 -0.247 1.00 98.31 96 ALA A CA 1
ATOM 742 C C . ALA A 1 96 ? 3.668 5.061 -1.126 1.00 98.31 96 ALA A C 1
ATOM 744 O O . ALA A 1 96 ? 3.486 4.883 -2.331 1.00 98.31 96 ALA A O 1
ATOM 745 N N . LEU A 1 97 ? 4.819 4.750 -0.522 1.00 98.38 97 LEU A N 1
ATOM 746 C CA . LEU A 1 97 ? 5.961 4.164 -1.222 1.00 98.38 97 LEU A CA 1
ATOM 747 C C . LEU A 1 97 ? 5.611 2.794 -1.816 1.00 98.38 97 LEU A C 1
ATOM 749 O O . LEU A 1 97 ? 5.940 2.525 -2.970 1.00 98.38 97 LEU A O 1
ATOM 753 N N . VAL A 1 98 ? 4.901 1.948 -1.064 1.00 98.50 98 VAL A N 1
ATOM 754 C CA . VAL A 1 98 ? 4.439 0.640 -1.558 1.00 98.50 98 VAL A CA 1
ATOM 755 C C . VAL A 1 98 ? 3.493 0.800 -2.751 1.00 98.50 98 VAL A C 1
ATOM 757 O O . VAL A 1 98 ? 3.639 0.077 -3.735 1.00 98.50 98 VAL A O 1
ATOM 760 N N . CYS A 1 99 ? 2.567 1.763 -2.703 1.00 98.62 99 CYS A N 1
ATOM 761 C CA . CYS A 1 99 ? 1.658 2.061 -3.812 1.00 98.62 99 CYS A CA 1
ATOM 762 C C . CYS A 1 99 ? 2.419 2.487 -5.078 1.00 98.62 99 CYS A C 1
ATOM 764 O O . CYS A 1 99 ? 2.174 1.939 -6.154 1.00 98.62 99 CYS A O 1
ATOM 766 N N . MET A 1 100 ? 3.394 3.394 -4.935 1.00 98.38 100 MET A N 1
ATOM 767 C CA . MET A 1 100 ? 4.255 3.838 -6.037 1.00 98.38 100 MET A CA 1
ATOM 768 C C . MET A 1 100 ? 5.034 2.674 -6.655 1.00 98.38 100 MET A C 1
ATOM 770 O O . MET A 1 100 ? 4.971 2.473 -7.864 1.00 98.38 100 MET A O 1
ATOM 774 N N . ILE A 1 101 ? 5.708 1.863 -5.829 1.00 98.62 101 ILE A N 1
ATOM 775 C CA . ILE A 1 101 ? 6.471 0.696 -6.296 1.00 98.62 101 ILE A CA 1
ATOM 776 C C . ILE A 1 101 ? 5.553 -0.289 -7.026 1.00 98.62 101 ILE A C 1
ATOM 778 O O . ILE A 1 101 ? 5.929 -0.806 -8.075 1.00 98.62 101 ILE A O 1
ATOM 782 N N . ALA A 1 102 ? 4.357 -0.549 -6.492 1.00 98.62 102 ALA A N 1
ATOM 783 C CA . ALA A 1 102 ? 3.403 -1.468 -7.101 1.00 98.62 102 ALA A CA 1
ATOM 784 C C . ALA A 1 102 ? 2.931 -0.983 -8.473 1.00 98.62 102 ALA A C 1
ATOM 786 O O . ALA A 1 102 ? 2.959 -1.759 -9.429 1.00 98.62 102 ALA A O 1
ATOM 787 N N . ALA A 1 103 ? 2.549 0.290 -8.588 1.00 98.56 103 ALA A N 1
ATOM 788 C CA . ALA A 1 103 ? 2.113 0.865 -9.855 1.00 98.56 103 ALA A CA 1
ATOM 789 C C . ALA A 1 103 ? 3.245 0.873 -10.892 1.00 98.56 103 ALA A C 1
ATOM 791 O O . ALA A 1 103 ? 3.045 0.460 -12.032 1.00 98.56 103 ALA A O 1
ATOM 792 N N . ASP A 1 104 ? 4.454 1.247 -10.479 1.00 98.44 104 ASP A N 1
ATOM 793 C CA . ASP A 1 104 ? 5.636 1.278 -11.337 1.00 98.44 104 ASP A CA 1
ATOM 794 C C . ASP A 1 104 ? 6.118 -0.110 -11.786 1.00 98.44 104 ASP A C 1
ATOM 796 O O . ASP A 1 104 ? 6.757 -0.235 -12.834 1.00 98.44 104 ASP A O 1
ATOM 800 N N . ALA A 1 105 ? 5.912 -1.140 -10.962 1.00 98.25 105 ALA A N 1
ATOM 801 C CA . ALA A 1 105 ? 6.357 -2.503 -11.244 1.00 98.25 105 ALA A CA 1
ATOM 802 C C . ALA A 1 105 ? 5.334 -3.299 -12.063 1.00 98.25 105 ALA A C 1
ATOM 804 O O . ALA A 1 105 ? 5.725 -4.155 -12.856 1.00 98.25 105 ALA A O 1
ATOM 805 N N . LEU A 1 106 ? 4.039 -3.051 -11.849 1.00 98.31 106 LEU A N 1
ATOM 806 C CA . LEU A 1 106 ? 2.953 -3.893 -12.360 1.00 98.31 106 LEU A CA 1
ATOM 807 C C . LEU A 1 106 ? 2.015 -3.168 -13.334 1.00 98.31 106 LEU A C 1
ATOM 809 O O . LEU A 1 106 ? 1.207 -3.832 -13.980 1.00 98.31 106 LEU A O 1
ATOM 813 N N . GLY A 1 107 ? 2.104 -1.841 -13.445 1.00 98.25 107 GLY A N 1
ATOM 814 C CA . GLY A 1 107 ? 1.100 -1.000 -14.100 1.00 98.25 107 GLY A CA 1
ATOM 815 C C . GLY A 1 107 ? -0.036 -0.637 -13.139 1.00 98.25 107 GLY A C 1
ATOM 816 O O . GLY A 1 107 ? -0.518 -1.478 -12.374 1.00 98.25 107 GLY A O 1
ATOM 817 N N . ALA A 1 108 ? -0.474 0.624 -13.163 1.00 98.31 108 ALA A N 1
ATOM 818 C CA . ALA A 1 108 ? -1.488 1.144 -12.244 1.00 98.31 108 ALA A CA 1
ATOM 819 C C . ALA A 1 108 ? -2.842 0.413 -12.365 1.00 98.31 108 ALA A C 1
ATOM 821 O O . ALA A 1 108 ? -3.544 0.224 -11.375 1.00 98.31 108 ALA A O 1
ATOM 822 N N . GLU A 1 109 ? -3.176 -0.093 -13.553 1.00 98.25 109 GLU A N 1
ATOM 823 C CA . GLU A 1 109 ? -4.379 -0.882 -13.841 1.00 98.25 109 GLU A CA 1
ATOM 824 C C . GLU A 1 109 ? -4.417 -2.259 -13.145 1.00 98.25 109 GLU A C 1
ATOM 826 O O . GLU A 1 109 ? -5.475 -2.906 -13.061 1.00 98.25 109 GLU A O 1
ATOM 831 N N . ASN A 1 110 ? -3.263 -2.717 -12.651 1.00 98.44 110 ASN A N 1
ATOM 832 C CA . ASN A 1 110 ? -3.097 -3.980 -11.936 1.00 98.44 110 ASN A CA 1
ATOM 833 C C . ASN A 1 110 ? -2.977 -3.790 -10.417 1.00 98.44 110 ASN A C 1
ATOM 835 O O . ASN A 1 110 ? -2.752 -4.767 -9.699 1.00 98.44 110 ASN A O 1
ATOM 839 N N . VAL A 1 111 ? -3.167 -2.563 -9.922 1.00 98.69 111 VAL A N 1
ATOM 840 C CA . VAL A 1 111 ? -3.088 -2.215 -8.501 1.00 98.69 111 VAL A CA 1
ATOM 841 C C . VAL A 1 111 ? -4.425 -1.655 -8.021 1.00 98.69 111 VAL A C 1
ATOM 843 O O . VAL A 1 111 ? -4.988 -0.744 -8.627 1.00 98.69 111 VAL A O 1
ATOM 846 N N . THR A 1 112 ? -4.917 -2.175 -6.897 1.00 98.62 112 THR A N 1
ATOM 847 C CA . THR A 1 112 ? -6.084 -1.629 -6.195 1.00 98.62 112 THR A CA 1
ATOM 848 C C . THR A 1 112 ? -5.688 -1.141 -4.800 1.00 98.62 112 THR A C 1
ATOM 850 O O . THR A 1 112 ? -5.294 -1.930 -3.940 1.00 98.62 112 THR A O 1
ATOM 853 N N . ALA A 1 113 ? -5.815 0.159 -4.549 1.00 98.56 113 ALA A N 1
ATOM 854 C CA . ALA A 1 113 ? -5.629 0.755 -3.232 1.00 98.56 113 ALA A CA 1
ATOM 855 C C . ALA A 1 113 ? -6.921 0.653 -2.405 1.00 98.56 113 ALA A C 1
ATOM 857 O O . ALA A 1 113 ? -7.993 1.059 -2.851 1.00 98.56 113 ALA A O 1
ATOM 858 N N . ILE A 1 114 ? -6.828 0.132 -1.185 1.00 98.44 114 ILE A N 1
ATOM 859 C CA . ILE A 1 114 ? -7.949 0.013 -0.251 1.00 98.44 114 ILE A CA 1
ATOM 860 C C . ILE A 1 114 ? -7.737 0.997 0.899 1.00 98.44 114 ILE A C 1
ATOM 862 O O . ILE A 1 114 ? -6.770 0.887 1.648 1.00 98.44 114 ILE A O 1
ATOM 866 N N . ILE A 1 115 ? -8.643 1.956 1.048 1.00 98.25 115 ILE A N 1
ATOM 867 C CA . ILE A 1 115 ? -8.641 2.942 2.131 1.00 98.25 115 ILE A CA 1
ATOM 868 C C . ILE A 1 115 ? -9.671 2.478 3.167 1.00 98.25 115 ILE A C 1
ATOM 870 O O . ILE A 1 115 ? -10.843 2.294 2.835 1.00 98.25 115 ILE A O 1
ATOM 874 N N . LEU A 1 116 ? -9.234 2.260 4.410 1.00 96.81 116 LEU A N 1
ATOM 875 C CA . LEU A 1 116 ? -10.046 1.666 5.481 1.00 96.81 116 LEU A CA 1
ATOM 876 C C . LEU A 1 116 ? -10.272 2.660 6.635 1.00 96.81 116 LEU A C 1
ATOM 878 O O . LEU A 1 116 ? -9.644 2.524 7.684 1.00 96.81 116 LEU A O 1
ATOM 882 N N . PRO A 1 117 ? -11.130 3.688 6.473 1.00 95.94 117 PRO A N 1
ATOM 883 C CA . PRO A 1 117 ? -11.360 4.666 7.529 1.00 95.94 117 PRO A CA 1
ATOM 884 C C . PRO A 1 117 ? -12.029 4.038 8.757 1.00 95.94 117 PRO A C 1
ATOM 886 O O . PRO A 1 117 ? -13.102 3.427 8.662 1.00 95.94 117 PRO A O 1
ATOM 889 N N . SER A 1 118 ? -11.430 4.280 9.918 1.00 92.62 118 SER A N 1
ATOM 890 C CA . SER A 1 118 ? -12.015 4.090 11.248 1.00 92.62 118 SER A CA 1
ATOM 891 C C . SER A 1 118 ? -12.419 5.432 11.871 1.00 92.62 118 SER A C 1
ATOM 893 O O . SER A 1 118 ? -12.066 6.502 11.370 1.00 92.62 118 SER A O 1
ATOM 895 N N . GLN A 1 119 ? -13.104 5.391 13.016 1.00 86.94 119 GLN A N 1
ATOM 896 C C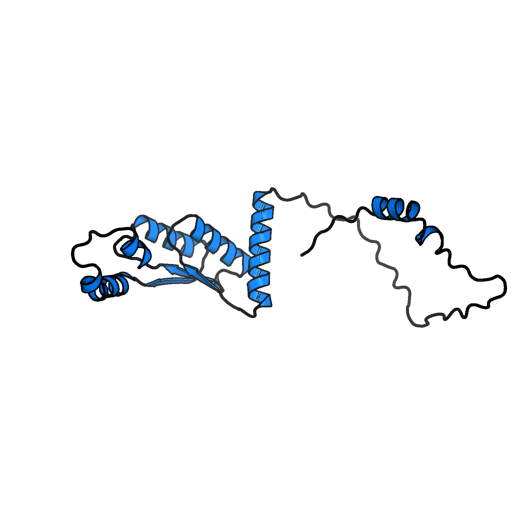A . GLN A 1 119 ? -13.439 6.585 13.806 1.00 86.94 119 GLN A CA 1
ATOM 897 C C . GLN A 1 119 ? -12.222 7.384 14.305 1.00 86.94 119 GLN A C 1
ATOM 899 O O . GLN A 1 119 ? -12.365 8.544 14.683 1.00 86.94 119 GLN A O 1
ATOM 904 N N . TYR A 1 120 ? -11.027 6.786 14.291 1.00 87.06 120 TYR A N 1
ATOM 905 C CA . TYR A 1 120 ? -9.777 7.438 14.689 1.00 87.06 120 TYR A CA 1
ATOM 906 C C . TYR A 1 120 ? -8.982 7.977 13.496 1.00 87.06 120 TYR A C 1
ATOM 908 O O . TYR A 1 120 ? -7.950 8.629 13.674 1.00 87.06 120 TYR A O 1
ATOM 916 N N . THR A 1 121 ? -9.442 7.719 12.269 1.00 90.69 121 THR A N 1
ATOM 917 C CA . THR A 1 121 ? -8.729 8.147 11.068 1.00 90.69 121 THR A CA 1
ATOM 918 C C . THR A 1 121 ? -8.872 9.653 10.872 1.00 90.69 121 THR A C 1
ATOM 920 O O . THR A 1 121 ? -9.974 10.201 10.858 1.00 90.69 121 THR A O 1
ATOM 923 N N . ARG A 1 122 ? -7.743 10.348 10.704 1.00 94.69 122 ARG A N 1
ATOM 924 C CA . ARG A 1 122 ? -7.730 11.796 10.455 1.00 94.69 122 ARG A CA 1
ATOM 925 C C . ARG A 1 122 ? -8.161 12.086 9.021 1.00 94.69 122 ARG A C 1
ATOM 927 O O . ARG A 1 122 ? -7.696 11.428 8.094 1.00 94.69 122 ARG A O 1
ATOM 934 N N . GLN A 1 123 ? -8.955 13.140 8.832 1.00 95.50 123 GLN A N 1
ATOM 935 C CA . GLN A 1 123 ? -9.392 13.567 7.499 1.00 95.50 123 GLN A CA 1
ATOM 936 C C . GLN A 1 123 ? -8.208 13.841 6.558 1.00 95.50 123 GLN A C 1
ATOM 938 O O . GLN A 1 123 ? -8.238 13.405 5.414 1.00 95.50 123 GLN A O 1
ATOM 943 N N . SER A 1 124 ? -7.138 14.472 7.055 1.00 95.75 124 SER A N 1
ATOM 944 C CA . SER A 1 124 ? -5.931 14.737 6.262 1.00 95.75 124 SER A CA 1
ATOM 945 C C . SER A 1 124 ? -5.308 13.460 5.693 1.00 95.75 124 SER A C 1
ATOM 947 O O . SER A 1 124 ? -4.909 13.438 4.539 1.00 95.75 124 SER A O 1
ATOM 949 N N . SER A 1 125 ? -5.287 12.372 6.470 1.00 95.62 125 SER A N 1
ATOM 950 C CA . SER A 1 125 ? -4.750 11.082 6.023 1.00 95.62 125 SER A CA 1
ATOM 951 C C . SER A 1 125 ? -5.600 10.462 4.911 1.00 95.62 125 SER A C 1
ATOM 953 O O . SER A 1 125 ? -5.061 9.871 3.977 1.00 95.62 125 SER A O 1
ATOM 955 N N . LEU A 1 126 ? -6.924 10.633 4.973 1.00 97.06 126 LEU A N 1
ATOM 956 C CA . LEU A 1 126 ? -7.824 10.199 3.902 1.00 97.06 126 LEU A CA 1
ATOM 957 C C . LEU A 1 126 ? -7.627 11.027 2.636 1.00 97.06 126 LEU A C 1
ATOM 959 O O . LEU A 1 126 ? -7.596 10.469 1.541 1.00 97.06 126 LEU A O 1
ATOM 963 N N . ASP A 1 127 ? -7.482 12.341 2.778 1.00 97.62 127 ASP A N 1
ATOM 964 C CA . ASP A 1 127 ? -7.272 13.238 1.646 1.00 97.62 127 ASP A CA 1
ATOM 965 C C . ASP A 1 127 ? -5.935 12.941 0.950 1.00 97.62 127 ASP A C 1
ATOM 967 O O . ASP A 1 127 ? -5.906 12.823 -0.275 1.00 97.62 127 ASP A O 1
ATOM 971 N N . ASP A 1 128 ? -4.867 12.697 1.715 1.00 97.81 128 ASP A N 1
ATOM 972 C CA . ASP A 1 128 ? -3.557 12.297 1.188 1.00 97.81 128 ASP A CA 1
ATOM 973 C C . ASP A 1 128 ? -3.621 10.946 0.458 1.00 97.81 128 ASP A C 1
ATOM 975 O O . ASP A 1 128 ? -3.095 10.806 -0.649 1.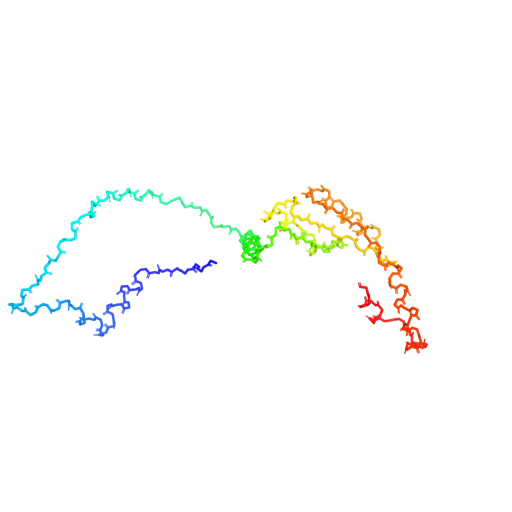00 97.81 128 ASP A O 1
ATOM 979 N N . ALA A 1 129 ? -4.307 9.950 1.032 1.00 98.00 129 ALA A N 1
ATOM 980 C CA . ALA A 1 129 ? -4.487 8.643 0.400 1.00 98.00 129 ALA A CA 1
ATOM 981 C C . ALA A 1 129 ? -5.266 8.749 -0.923 1.00 98.00 129 ALA A C 1
ATOM 983 O O . ALA A 1 129 ? -4.864 8.172 -1.938 1.00 98.00 129 ALA A O 1
ATOM 984 N N . ARG A 1 130 ? -6.361 9.519 -0.939 1.00 98.31 130 ARG A N 1
ATOM 985 C CA . ARG A 1 130 ? -7.167 9.757 -2.147 1.00 98.31 130 ARG A CA 1
ATOM 986 C C . ARG A 1 130 ? -6.361 10.488 -3.217 1.00 98.31 130 ARG A C 1
ATOM 988 O O . ARG A 1 130 ? -6.377 10.068 -4.374 1.00 98.31 130 ARG A O 1
ATOM 995 N N . LEU A 1 131 ? -5.641 11.543 -2.831 1.00 98.31 131 LEU A N 1
ATOM 996 C CA . LEU A 1 131 ? -4.818 12.337 -3.739 1.00 98.31 131 LEU A CA 1
ATOM 997 C C . LEU A 1 131 ? -3.699 11.494 -4.353 1.00 98.31 131 LEU A C 1
ATOM 999 O O . LEU A 1 131 ? -3.478 11.553 -5.561 1.00 98.31 131 LEU A O 1
ATOM 1003 N N . LEU A 1 132 ? -3.020 10.675 -3.548 1.00 98.44 132 LEU A N 1
ATOM 1004 C CA . LEU A 1 132 ? -1.997 9.769 -4.054 1.00 98.44 132 LEU A CA 1
ATOM 1005 C C . LEU A 1 132 ? -2.590 8.771 -5.050 1.00 98.44 132 LEU A C 1
ATOM 1007 O O . LEU A 1 132 ? -2.071 8.648 -6.156 1.00 98.44 132 LEU A O 1
ATOM 1011 N N . ALA A 1 133 ? -3.680 8.086 -4.694 1.00 98.19 133 ALA A N 1
ATOM 1012 C CA . ALA A 1 133 ? -4.297 7.108 -5.586 1.00 98.19 133 ALA A CA 1
ATOM 1013 C C . ALA A 1 133 ? -4.698 7.734 -6.933 1.00 98.19 133 ALA A C 1
ATOM 1015 O O . ALA A 1 133 ? -4.444 7.149 -7.988 1.00 98.19 133 ALA A O 1
ATOM 1016 N N . GLN A 1 134 ? -5.241 8.955 -6.898 1.00 98.25 134 GLN A N 1
ATOM 1017 C CA . GLN A 1 134 ? -5.570 9.727 -8.094 1.00 98.25 134 GLN A CA 1
ATOM 1018 C C . GLN A 1 134 ? -4.328 10.074 -8.926 1.00 98.25 134 GLN A C 1
ATOM 1020 O O . GLN A 1 134 ? -4.349 9.896 -10.142 1.00 98.25 134 GLN A O 1
ATOM 1025 N N . ASN A 1 135 ? -3.255 10.552 -8.292 1.00 98.19 135 ASN A N 1
ATOM 1026 C CA . ASN A 1 135 ? -2.029 10.960 -8.982 1.00 98.19 135 ASN A CA 1
ATOM 1027 C C . ASN A 1 135 ? -1.298 9.780 -9.632 1.00 98.19 135 ASN A C 1
ATOM 1029 O O . ASN A 1 135 ? -0.746 9.927 -10.719 1.00 98.19 135 ASN A O 1
ATOM 1033 N N . VAL A 1 136 ? -1.298 8.618 -8.976 1.00 97.69 136 VAL A N 1
ATOM 1034 C CA . VAL A 1 136 ? -0.685 7.389 -9.501 1.00 97.69 136 VAL A CA 1
ATOM 1035 C C . VAL A 1 136 ? -1.576 6.728 -10.560 1.00 97.69 136 VAL A C 1
ATOM 1037 O O . VAL A 1 136 ? -1.084 6.014 -11.429 1.00 97.69 136 VAL A O 1
ATOM 1040 N N . GLY A 1 137 ? -2.886 6.988 -10.525 1.00 98.19 137 GLY A N 1
ATOM 1041 C CA . GLY A 1 137 ? -3.853 6.430 -11.471 1.00 98.19 137 GLY A CA 1
ATOM 1042 C C . GLY A 1 137 ? -4.272 4.993 -11.149 1.00 98.19 137 GLY A C 1
ATOM 1043 O O . GLY A 1 137 ? -4.698 4.270 -12.048 1.00 98.19 137 GLY A O 1
ATOM 1044 N N . VAL A 1 138 ? -4.145 4.569 -9.888 1.00 98.44 138 VAL A N 1
ATOM 1045 C CA . VAL A 1 138 ? -4.597 3.244 -9.428 1.00 98.44 138 VAL A CA 1
ATOM 1046 C C . VAL A 1 138 ? -6.093 3.256 -9.120 1.00 98.44 138 VAL A C 1
ATOM 1048 O O . VAL A 1 138 ? -6.652 4.279 -8.719 1.00 98.44 138 VAL A O 1
ATOM 1051 N N . GLU A 1 139 ? -6.755 2.104 -9.251 1.00 98.19 139 GLU A N 1
ATOM 1052 C CA . GLU A 1 139 ? -8.118 1.952 -8.730 1.00 98.19 139 GLU A CA 1
ATOM 1053 C C . GLU A 1 139 ? -8.083 2.110 -7.204 1.00 98.19 139 GLU A C 1
ATOM 1055 O O . GLU A 1 139 ? -7.269 1.469 -6.539 1.00 98.19 139 GLU A O 1
ATOM 1060 N N . SER A 1 140 ? -8.970 2.924 -6.630 1.00 98.00 140 SER A N 1
ATOM 1061 C CA . SER A 1 140 ? -9.111 3.043 -5.178 1.00 98.00 140 SER A CA 1
ATOM 1062 C C . SER A 1 140 ? -10.513 2.676 -4.708 1.00 98.00 140 SER A C 1
ATOM 1064 O O . SER A 1 140 ? -11.514 2.945 -5.376 1.00 98.00 140 SER A O 1
ATOM 1066 N N . ARG A 1 141 ? -10.588 2.031 -3.541 1.00 97.94 141 ARG A N 1
ATOM 1067 C CA . ARG A 1 141 ? -11.842 1.685 -2.866 1.00 97.94 141 ARG A CA 1
ATOM 1068 C C . ARG A 1 141 ? -11.773 2.122 -1.420 1.00 97.94 141 ARG A C 1
ATOM 1070 O O . ARG A 1 141 ? -10.842 1.761 -0.711 1.00 97.94 141 ARG A O 1
ATOM 1077 N N . GLU A 1 142 ? -12.783 2.857 -0.986 1.00 97.50 142 GLU A N 1
ATOM 1078 C CA . GLU A 1 142 ? -12.915 3.286 0.400 1.00 97.50 142 GLU A CA 1
ATOM 1079 C C . GLU A 1 142 ? -14.002 2.459 1.088 1.00 97.50 142 GLU A C 1
ATOM 1081 O O . GLU A 1 142 ? -15.151 2.440 0.644 1.00 97.50 142 GLU A O 1
ATOM 1086 N N . ILE A 1 143 ? -13.626 1.732 2.140 1.00 96.44 143 ILE A N 1
ATOM 1087 C CA . ILE A 1 143 ? -14.518 0.837 2.884 1.00 96.44 143 ILE A CA 1
ATOM 1088 C C . ILE A 1 143 ? -14.322 1.125 4.368 1.00 96.44 143 ILE A C 1
ATOM 1090 O O . ILE A 1 143 ? -13.302 0.759 4.945 1.00 96.44 143 ILE A O 1
ATOM 1094 N N . SER A 1 144 ? -15.285 1.796 4.999 1.00 96.06 144 SER A N 1
ATOM 1095 C CA . SER A 1 144 ? -15.169 2.096 6.426 1.00 96.06 144 SER A CA 1
ATOM 1096 C C . SER A 1 144 ? -15.237 0.831 7.275 1.00 96.06 144 SER A C 1
ATOM 1098 O O . SER A 1 144 ? -16.118 -0.008 7.087 1.00 96.06 144 SER A O 1
ATOM 1100 N N . ILE A 1 145 ? -14.333 0.742 8.252 1.00 96.12 145 ILE A N 1
ATOM 1101 C CA . ILE A 1 145 ? -14.294 -0.337 9.243 1.00 96.12 145 ILE A CA 1
ATOM 1102 C C . ILE A 1 145 ? -14.974 0.046 10.561 1.00 96.12 145 ILE A C 1
ATOM 1104 O O . ILE A 1 145 ? -15.054 -0.789 11.454 1.00 96.12 145 ILE A O 1
ATOM 1108 N N . ALA A 1 146 ? -15.502 1.271 10.685 1.00 94.38 146 ALA A N 1
ATOM 1109 C CA . ALA A 1 146 ? -16.073 1.781 11.935 1.00 94.38 146 ALA A CA 1
ATOM 1110 C C . ALA A 1 146 ? -17.152 0.849 12.513 1.00 94.38 146 ALA A C 1
ATOM 1112 O O . ALA A 1 146 ? -17.081 0.466 13.671 1.00 94.38 146 ALA A O 1
ATOM 1113 N N . GLN A 1 147 ? -18.084 0.375 11.680 1.00 95.19 147 GLN A N 1
ATOM 1114 C CA . GLN A 1 147 ? -19.141 -0.535 12.137 1.00 95.19 147 GLN A CA 1
ATOM 1115 C C . GLN A 1 147 ? -18.613 -1.911 12.563 1.00 95.19 147 GLN A C 1
ATOM 1117 O O . GLN A 1 147 ? -19.165 -2.526 13.469 1.00 95.19 147 GLN A O 1
ATOM 1122 N N . ILE A 1 148 ? -17.569 -2.418 11.899 1.00 95.25 148 ILE A N 1
ATOM 1123 C CA . ILE A 1 148 ? -16.957 -3.711 12.243 1.00 95.25 148 ILE A CA 1
ATOM 1124 C C . ILE A 1 148 ? -16.232 -3.579 13.583 1.00 95.25 148 ILE A C 1
ATOM 1126 O O . ILE A 1 148 ? -16.374 -4.431 14.457 1.00 95.25 148 ILE A O 1
ATOM 1130 N N . TYR A 1 149 ? -15.513 -2.474 13.753 1.00 94.12 149 TYR A N 1
ATOM 1131 C CA . TYR A 1 149 ? -14.814 -2.125 14.975 1.00 94.12 149 TYR A CA 1
ATOM 1132 C C . TYR A 1 149 ? -15.771 -1.957 16.165 1.00 94.12 149 TYR A C 1
ATOM 1134 O O . TYR A 1 149 ? -15.571 -2.589 17.201 1.00 94.12 149 TYR A O 1
ATOM 1142 N N . ASP A 1 150 ? -16.866 -1.211 15.992 1.00 93.38 150 ASP A N 1
ATOM 1143 C CA . ASP A 1 150 ? -17.900 -1.046 17.020 1.00 93.38 150 ASP A CA 1
ATOM 1144 C C . ASP A 1 150 ? -18.474 -2.398 17.465 1.00 93.38 150 ASP A C 1
ATOM 1146 O O . ASP A 1 150 ? -18.655 -2.639 18.660 1.00 93.38 150 ASP A O 1
ATOM 1150 N N . ARG A 1 151 ? -18.698 -3.327 16.523 1.00 95.69 151 ARG A N 1
ATOM 1151 C CA . ARG A 1 151 ? -19.161 -4.680 16.860 1.00 95.69 151 ARG A CA 1
ATOM 1152 C C . ARG A 1 151 ? -18.129 -5.489 17.630 1.00 95.69 151 ARG A C 1
ATOM 1154 O O . ARG A 1 151 ? -18.517 -6.182 18.566 1.00 95.69 151 ARG A O 1
ATOM 1161 N N . TYR A 1 152 ? -16.840 -5.387 17.306 1.00 94.62 152 TYR A N 1
ATOM 1162 C CA . TYR A 1 152 ? -15.812 -6.031 18.126 1.00 94.62 152 TYR A CA 1
ATOM 1163 C C . TYR A 1 152 ? -15.815 -5.499 19.559 1.00 94.62 152 TYR A C 1
ATOM 1165 O O . TYR A 1 152 ? -15.776 -6.296 20.496 1.00 94.62 152 TYR A O 1
ATOM 1173 N N . LEU A 1 153 ? -15.917 -4.180 19.743 1.00 92.50 153 LEU A N 1
ATOM 1174 C CA . LEU A 1 153 ? -15.964 -3.584 21.077 1.00 92.50 153 LEU A CA 1
ATOM 1175 C C . LEU A 1 153 ? -17.200 -4.025 21.866 1.00 92.50 153 LEU A C 1
ATOM 1177 O O . LEU A 1 153 ? -17.090 -4.319 23.054 1.00 92.50 153 LEU A O 1
ATOM 1181 N N . GLU A 1 154 ? -18.366 -4.106 21.226 1.00 94.31 154 GLU A N 1
ATOM 1182 C CA . GLU A 1 154 ? -19.595 -4.571 21.874 1.00 94.31 154 GLU A CA 1
ATOM 1183 C C . GLU A 1 154 ? -19.501 -6.029 22.344 1.00 94.31 154 GLU A C 1
ATOM 1185 O O . GLU A 1 154 ? -19.837 -6.318 23.494 1.00 94.31 154 GLU A O 1
ATOM 1190 N N . GLU A 1 155 ? -19.013 -6.932 21.490 1.00 95.69 155 GLU A N 1
ATOM 1191 C CA . GLU A 1 155 ? -18.890 -8.361 21.808 1.00 95.69 155 GLU A CA 1
ATOM 1192 C C . GLU A 1 155 ? -17.805 -8.633 22.862 1.00 95.69 155 GLU A C 1
ATOM 1194 O O . GLU A 1 155 ? -17.946 -9.533 23.693 1.00 95.69 155 GLU A O 1
ATOM 1199 N N . LEU A 1 156 ? -16.726 -7.843 22.870 1.00 94.69 156 LEU A N 1
ATOM 1200 C CA . LEU A 1 156 ? -15.623 -7.984 23.827 1.00 94.69 156 LEU A CA 1
ATOM 1201 C C . LEU A 1 156 ? -15.869 -7.253 25.150 1.00 94.69 156 LEU A C 1
ATOM 1203 O O . LEU A 1 156 ? -15.213 -7.560 26.147 1.00 94.69 156 LEU A O 1
ATOM 1207 N N . LYS A 1 157 ? -16.851 -6.348 25.210 1.00 92.94 157 LYS A N 1
ATOM 1208 C CA . LYS A 1 157 ? -17.186 -5.572 26.412 1.00 92.94 157 LYS A CA 1
ATOM 1209 C C . LYS A 1 157 ? -17.345 -6.418 27.686 1.00 92.94 157 LYS A C 1
ATOM 1211 O O . LYS A 1 157 ? -16.798 -6.017 28.713 1.00 92.94 157 LYS A O 1
ATOM 1216 N N . PRO A 1 158 ? -18.016 -7.590 27.681 1.00 94.50 158 PRO A N 1
ATOM 1217 C CA . PRO A 1 158 ? -18.121 -8.424 28.880 1.00 94.50 158 PRO A CA 1
ATOM 1218 C C . PRO A 1 158 ? -16.772 -8.974 29.367 1.00 94.50 158 PRO A C 1
ATOM 1220 O O . PRO A 1 158 ? -16.630 -9.267 30.552 1.00 94.50 158 PRO A O 1
ATOM 1223 N N . LEU A 1 159 ? -15.791 -9.126 28.469 1.00 93.81 159 LEU A N 1
ATOM 1224 C CA . LEU A 1 159 ? -14.443 -9.608 28.783 1.00 93.81 159 LEU A CA 1
ATOM 1225 C C . LEU A 1 159 ? -13.517 -8.474 29.238 1.00 93.81 159 LEU A C 1
ATOM 1227 O O . LEU A 1 159 ? -12.646 -8.699 30.079 1.00 93.81 159 LEU A O 1
ATOM 1231 N N . PHE A 1 160 ? -13.704 -7.267 28.701 1.00 91.75 160 PHE A N 1
ATOM 1232 C CA . PHE A 1 160 ? -12.936 -6.080 29.085 1.00 91.75 160 PHE A CA 1
ATOM 1233 C C . PHE A 1 160 ? -13.427 -5.457 30.399 1.00 91.75 160 PHE A C 1
ATOM 1235 O O . PHE A 1 160 ? -12.630 -4.854 31.119 1.00 91.75 160 PHE A O 1
ATOM 1242 N N . ALA A 1 161 ? -14.691 -5.691 30.768 1.00 87.50 161 ALA A N 1
ATOM 1243 C CA . ALA A 1 161 ? -15.313 -5.171 31.984 1.00 87.50 161 ALA A CA 1
ATOM 1244 C C . ALA A 1 161 ? -15.139 -3.641 32.091 1.00 87.50 161 ALA A C 1
ATOM 1246 O O . ALA A 1 161 ? -15.525 -2.927 31.169 1.00 87.50 161 ALA A O 1
ATOM 1247 N N . ASP A 1 162 ? -14.557 -3.150 33.188 1.00 88.38 162 ASP A N 1
ATOM 1248 C CA . ASP A 1 162 ? -14.343 -1.720 33.453 1.00 88.38 162 ASP A CA 1
ATOM 1249 C C . ASP A 1 162 ? -12.909 -1.256 33.129 1.00 88.38 162 ASP A C 1
ATOM 1251 O O . ASP A 1 162 ? -12.446 -0.243 33.656 1.00 88.38 162 ASP A O 1
ATOM 1255 N N . ARG A 1 163 ? -12.154 -2.016 32.322 1.00 91.00 163 ARG A N 1
ATOM 1256 C CA . ARG A 1 163 ? -10.808 -1.597 31.909 1.00 91.00 163 ARG A CA 1
ATOM 1257 C C . ARG A 1 163 ? -10.892 -0.398 30.970 1.00 91.00 163 ARG A C 1
ATOM 1259 O O . ARG A 1 163 ? -11.767 -0.328 30.111 1.00 91.00 163 ARG A O 1
ATOM 1266 N N . GLU A 1 164 ? -9.966 0.539 31.145 1.00 90.56 164 GLU A N 1
ATOM 1267 C CA . GLU A 1 164 ? -9.786 1.630 30.191 1.00 90.56 164 GLU A CA 1
ATOM 1268 C C . GLU A 1 164 ? -9.201 1.100 28.883 1.00 90.56 164 GLU A C 1
ATOM 1270 O O . GLU A 1 164 ? -8.460 0.116 28.884 1.00 90.56 164 GLU A O 1
ATOM 1275 N N . SER A 1 165 ? -9.531 1.779 27.785 1.00 89.25 165 SER A N 1
ATOM 1276 C CA . SER A 1 165 ? -8.997 1.435 26.473 1.00 89.25 165 SER A CA 1
ATOM 1277 C C . SER A 1 165 ? -7.491 1.695 26.409 1.00 89.25 165 SER A C 1
ATOM 1279 O O . SER A 1 165 ? -7.007 2.737 26.862 1.00 89.25 165 SER A O 1
ATOM 1281 N N . ASP A 1 166 ? -6.764 0.748 25.826 1.00 91.81 166 ASP A N 1
ATOM 1282 C CA . ASP A 1 166 ? -5.323 0.771 25.629 1.00 91.81 166 ASP A CA 1
ATOM 1283 C C . ASP A 1 166 ? -4.935 0.265 24.221 1.00 91.81 166 ASP A C 1
ATOM 1285 O O . ASP A 1 166 ? -5.686 0.382 23.252 1.00 91.81 166 ASP A O 1
ATOM 1289 N N . ILE A 1 167 ? -3.722 -0.278 24.085 1.00 92.62 167 ILE A N 1
ATOM 1290 C CA . ILE A 1 167 ? -3.216 -0.871 22.838 1.00 92.62 167 ILE A CA 1
ATOM 1291 C C . ILE A 1 167 ? -4.087 -2.026 22.319 1.00 92.62 167 ILE A C 1
ATOM 1293 O O . ILE A 1 167 ? -3.980 -2.409 21.156 1.00 92.62 167 ILE A O 1
ATOM 1297 N N . THR A 1 168 ? -4.919 -2.625 23.168 1.00 91.94 168 THR A N 1
ATOM 1298 C CA . THR A 1 168 ? -5.789 -3.746 22.817 1.00 91.94 168 THR A CA 1
ATOM 1299 C C . THR A 1 168 ? -6.833 -3.312 21.798 1.00 91.94 168 THR A C 1
ATOM 1301 O O . THR A 1 168 ? -6.992 -3.982 20.781 1.00 91.94 168 THR A O 1
ATOM 1304 N N . GLU A 1 169 ? -7.502 -2.181 22.023 1.00 90.94 169 GLU A N 1
ATOM 1305 C CA . GLU A 1 169 ? -8.491 -1.653 21.086 1.00 90.94 169 GLU A CA 1
ATOM 1306 C C . GLU A 1 169 ? -7.843 -1.076 19.822 1.00 90.94 169 GLU A C 1
ATOM 1308 O O . GLU A 1 169 ? -8.408 -1.202 18.740 1.00 90.94 169 GLU A O 1
ATOM 1313 N N . GLU A 1 170 ? -6.632 -0.517 19.903 1.00 87.12 170 GLU A N 1
ATOM 1314 C CA . GLU A 1 170 ? -5.890 -0.102 18.702 1.00 87.12 170 GLU A CA 1
ATOM 1315 C C . GLU A 1 170 ? -5.606 -1.294 17.775 1.00 87.12 170 GLU A C 1
ATOM 1317 O O . GLU A 1 170 ? -5.849 -1.205 16.577 1.00 87.12 170 GLU A O 1
ATOM 1322 N N . ASN A 1 171 ? -5.190 -2.436 18.334 1.00 92.19 171 ASN A N 1
ATOM 1323 C CA . ASN A 1 171 ? -4.892 -3.656 17.574 1.00 92.19 171 ASN A CA 1
ATOM 1324 C C . ASN A 1 171 ? -6.131 -4.369 16.998 1.00 92.19 171 ASN A C 1
ATOM 1326 O O . ASN A 1 171 ? -5.976 -5.325 16.236 1.00 92.19 171 ASN A O 1
ATOM 1330 N N . LEU A 1 172 ? -7.348 -3.972 17.390 1.00 90.81 172 LEU A N 1
ATOM 1331 C CA . LEU A 1 172 ? -8.586 -4.484 16.787 1.00 90.81 172 LEU A CA 1
ATOM 1332 C C . LEU A 1 172 ? -8.910 -3.815 15.442 1.00 90.81 172 LEU A C 1
ATOM 1334 O O . LEU A 1 172 ? -9.775 -4.320 14.721 1.00 90.81 172 LEU A O 1
ATOM 1338 N N . GLN A 1 173 ? -8.269 -2.685 15.135 1.00 82.50 173 GLN A N 1
ATOM 1339 C CA . GLN A 1 173 ? -8.367 -2.003 13.840 1.00 82.50 173 GLN A CA 1
ATOM 1340 C C . GLN A 1 173 ? -7.440 -2.657 12.815 1.00 82.50 173 GLN A C 1
ATOM 1342 O O . GLN A 1 173 ? -7.890 -2.786 11.653 1.00 82.50 173 GLN A O 1
#